Protein AF-G3XQ23-F1 (afdb_monomer_lite)

Organism: Aspergillus niger (strain ATCC 1015 / CBS 113.46 / FGSC A1144 / LSHB Ac4 / NCTC 3858a / NRRL 328 / USDA 3528.7) (NCBI:txid380704)

Secondary structure (DSSP, 8-state):
-HHHHHHHHHHHHTTEE-TT-SGGGEEEPPTT-S-S-SEEE---TT-EETT--S-GGGTT--TTTT----HHHHTTTTTTGGGGGG--S-HHHHHHHHHGGGGGG--HHHHHHHHT-

pLDDT: mean 86.12, std 11.98, range [48.16, 97.38]

Foldseek 3Di:
DVVLLVVQLVCVLQQKHQPPPAPVQKDADDPPPPDPDRIDGHDCPPMDHQVDDPDPPCPPVCLPGNARDFCLLCVQPPVCPRVVVVDPDPPNVVSCVVRVVCPVSQDPVNCVVSVVD

Radius of gyration: 15.13 Å; chains: 1; bounding box: 30×32×46 Å

Sequence (117 aa):
MKSVIEFESEVYRRDILLTDLSPRNVMMVPPGSRRQCNLVFLDFAGSLFGRKLDEPLLAGREFFLGQYISPILRWKRGMKLEFDEWIDWEWADWVDAEFAHTAHTITPAMRERYSKT

Structure (mmCIF, N/CA/C/O backbone):
data_AF-G3XQ23-F1
#
_entry.id   AF-G3XQ23-F1
#
loop_
_atom_site.group_PDB
_atom_site.id
_atom_site.type_symbol
_atom_site.label_atom_id
_atom_site.label_alt_id
_atom_site.label_comp_id
_atom_site.label_asym_id
_atom_site.label_entity_id
_atom_site.label_seq_id
_atom_site.pdbx_PDB_ins_code
_atom_site.Cartn_x
_atom_site.Cartn_y
_atom_site.Cartn_z
_atom_site.occupancy
_atom_site.B_iso_or_equiv
_atom_site.auth_seq_id
_atom_site.auth_comp_id
_atom_site.auth_asym_id
_atom_site.auth_atom_id
_atom_site.pdbx_PDB_model_num
ATOM 1 N N . MET A 1 1 ? 7.283 -1.475 -8.530 1.00 92.62 1 MET A N 1
ATOM 2 C CA . MET A 1 1 ? 6.579 -0.990 -7.319 1.00 92.62 1 MET A CA 1
ATOM 3 C C . MET A 1 1 ? 5.109 -0.633 -7.525 1.00 92.62 1 MET A C 1
ATOM 5 O O . MET A 1 1 ? 4.302 -1.172 -6.783 1.00 92.62 1 MET A O 1
ATOM 9 N N . 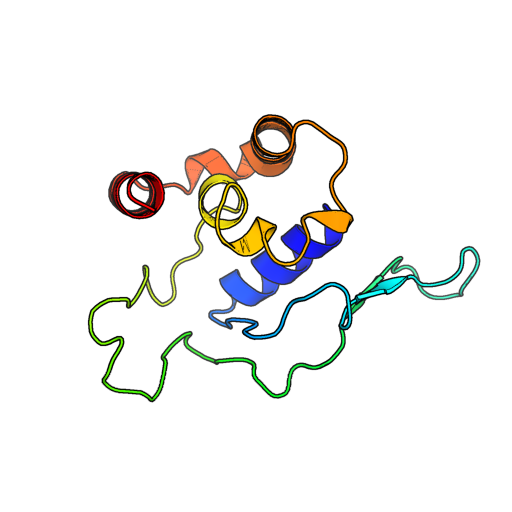LYS A 1 2 ? 4.715 0.189 -8.513 1.00 94.00 2 LYS A N 1
ATOM 10 C CA . LYS A 1 2 ? 3.295 0.555 -8.744 1.00 94.00 2 LYS A CA 1
ATOM 11 C C . LYS A 1 2 ? 2.314 -0.623 -8.681 1.00 94.00 2 LYS A C 1
ATOM 13 O O . LYS A 1 2 ? 1.423 -0.619 -7.844 1.00 94.00 2 LYS A O 1
ATOM 18 N N . SER A 1 3 ? 2.546 -1.668 -9.475 1.00 93.31 3 SER A N 1
ATOM 19 C CA . SER A 1 3 ? 1.661 -2.839 -9.513 1.00 93.31 3 SER A CA 1
ATOM 20 C C . SER A 1 3 ? 1.588 -3.617 -8.194 1.00 93.31 3 SER A C 1
ATOM 22 O O . SER A 1 3 ? 0.574 -4.250 -7.929 1.00 93.31 3 SER A O 1
ATOM 24 N N . VAL A 1 4 ? 2.632 -3.563 -7.356 1.00 94.50 4 VAL A N 1
ATOM 25 C CA . VAL A 1 4 ? 2.611 -4.157 -6.006 1.00 94.50 4 VAL A CA 1
ATOM 26 C C . VAL A 1 4 ? 1.643 -3.380 -5.118 1.00 94.50 4 VAL A C 1
ATOM 28 O O . VAL A 1 4 ? 0.773 -3.982 -4.496 1.00 94.50 4 VAL A O 1
ATOM 31 N N . ILE A 1 5 ? 1.744 -2.047 -5.118 1.00 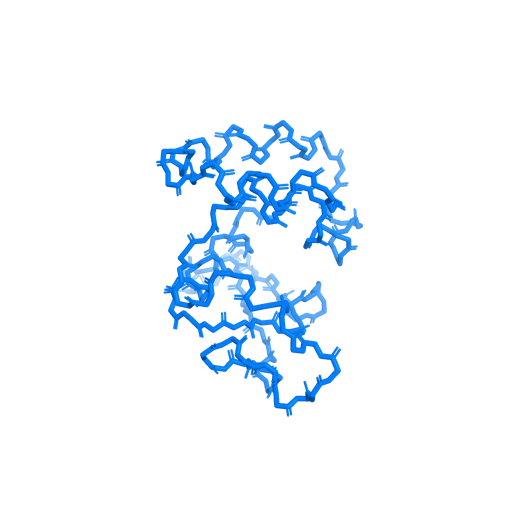95.19 5 ILE A N 1
ATOM 32 C CA . ILE A 1 5 ? 0.855 -1.176 -4.340 1.00 95.19 5 ILE A CA 1
ATOM 33 C C . ILE A 1 5 ? -0.587 -1.294 -4.826 1.00 95.19 5 ILE A C 1
ATOM 35 O O . ILE A 1 5 ? -1.496 -1.375 -4.006 1.00 95.19 5 ILE A O 1
ATOM 39 N N . GLU A 1 6 ? -0.810 -1.294 -6.141 1.00 95.25 6 GLU A N 1
ATOM 40 C CA . GLU A 1 6 ? -2.147 -1.436 -6.725 1.00 95.25 6 GLU A CA 1
ATOM 41 C C . GLU A 1 6 ? -2.777 -2.764 -6.313 1.00 95.25 6 GLU A C 1
ATOM 43 O O . GLU A 1 6 ? -3.891 -2.773 -5.795 1.00 95.25 6 GLU A O 1
ATOM 48 N N . PHE A 1 7 ? -2.042 -3.871 -6.459 1.00 94.94 7 PHE A N 1
ATOM 49 C CA . PHE A 1 7 ? -2.511 -5.188 -6.042 1.00 94.94 7 PHE A CA 1
ATOM 50 C C . PHE A 1 7 ? -2.845 -5.232 -4.549 1.00 94.94 7 PHE A C 1
ATOM 52 O O . PHE A 1 7 ? -3.955 -5.606 -4.171 1.00 94.94 7 PHE A O 1
ATOM 59 N N . GLU A 1 8 ? -1.915 -4.805 -3.698 1.00 94.81 8 GLU A N 1
ATOM 60 C CA . GLU A 1 8 ? -2.117 -4.797 -2.253 1.00 94.81 8 GLU A CA 1
ATOM 61 C C . GLU A 1 8 ? -3.301 -3.908 -1.861 1.00 94.81 8 GLU A C 1
ATOM 63 O O . GLU A 1 8 ? -4.126 -4.303 -1.044 1.00 94.81 8 GLU A O 1
ATOM 68 N N . SER A 1 9 ? -3.456 -2.749 -2.500 1.00 94.12 9 SER A N 1
ATOM 69 C CA . SER A 1 9 ? -4.557 -1.819 -2.239 1.00 94.12 9 SER A CA 1
ATOM 70 C C . SER A 1 9 ? -5.913 -2.370 -2.662 1.00 94.12 9 SER A C 1
ATOM 72 O O . SER A 1 9 ? -6.917 -2.103 -2.000 1.00 94.12 9 SER A O 1
ATOM 74 N N . GLU A 1 10 ? -5.962 -3.134 -3.753 1.00 94.75 10 GLU A N 1
ATOM 75 C CA . GLU A 1 10 ? -7.162 -3.844 -4.190 1.00 94.75 10 GLU A CA 1
ATOM 76 C C . GLU A 1 10 ? -7.565 -4.940 -3.198 1.00 94.75 10 GLU A C 1
ATOM 78 O O . GLU A 1 10 ? -8.751 -5.089 -2.888 1.00 94.75 10 GLU A O 1
ATOM 83 N N . VAL A 1 11 ? -6.594 -5.692 -2.679 1.00 94.19 11 VAL A N 1
ATOM 84 C CA . VAL A 1 11 ? -6.823 -6.711 -1.646 1.00 94.19 11 VAL A CA 1
ATOM 85 C C . VAL A 1 11 ? -7.268 -6.051 -0.337 1.00 94.19 11 VAL A C 1
ATOM 87 O O . VAL A 1 11 ? -8.289 -6.436 0.231 1.00 94.19 11 VAL A O 1
ATOM 90 N N . TYR A 1 12 ? -6.599 -4.971 0.069 1.00 92.25 12 TYR A N 1
ATOM 91 C CA . TYR A 1 12 ? -6.940 -4.184 1.252 1.00 92.25 12 TYR A CA 1
ATOM 92 C C . TYR A 1 12 ? -8.358 -3.611 1.186 1.00 92.25 12 TYR A C 1
ATOM 94 O O . TYR A 1 12 ? -9.095 -3.646 2.171 1.00 92.25 12 TYR A O 1
ATOM 102 N N . ARG A 1 13 ? -8.791 -3.128 0.012 1.00 92.94 13 ARG A N 1
ATOM 103 C CA . ARG A 1 13 ? -10.166 -2.640 -0.197 1.00 92.94 13 ARG A CA 1
ATOM 104 C C . ARG A 1 13 ? -11.220 -3.730 0.018 1.00 92.94 13 ARG A C 1
ATOM 106 O O . ARG A 1 13 ? -12.347 -3.411 0.377 1.00 92.94 13 ARG A O 1
ATOM 113 N N . ARG A 1 14 ? -10.863 -5.000 -0.183 1.00 93.50 14 ARG A N 1
ATOM 114 C CA . ARG A 1 14 ? -11.730 -6.166 0.061 1.00 93.50 14 ARG A CA 1
ATOM 115 C C . ARG A 1 14 ? -11.685 -6.644 1.515 1.00 93.50 14 ARG A C 1
ATOM 117 O O . ARG A 1 14 ? -12.159 -7.735 1.805 1.00 93.50 14 ARG A O 1
ATOM 124 N N . ASP A 1 15 ? -11.136 -5.824 2.409 1.00 91.00 15 ASP A N 1
ATOM 125 C CA . ASP A 1 15 ? -10.977 -6.107 3.833 1.00 91.00 15 ASP A CA 1
ATOM 126 C C . ASP A 1 15 ? -10.097 -7.336 4.108 1.00 91.00 15 ASP A C 1
ATOM 128 O O . ASP A 1 15 ? -10.346 -8.124 5.018 1.00 91.00 15 ASP A O 1
ATOM 132 N N . ILE A 1 16 ? -9.043 -7.496 3.304 1.00 91.25 16 ILE A N 1
ATOM 133 C CA . ILE A 1 16 ? -8.039 -8.550 3.452 1.00 91.25 16 ILE A CA 1
ATOM 134 C C . ILE A 1 16 ? -6.680 -7.894 3.699 1.00 91.25 16 ILE A C 1
ATOM 136 O O . ILE A 1 16 ? -6.289 -6.978 2.979 1.00 91.25 16 ILE A O 1
ATOM 140 N N . LEU A 1 17 ? -5.945 -8.363 4.707 1.00 89.38 17 LEU A N 1
ATOM 141 C CA . LEU A 1 17 ? -4.574 -7.931 4.977 1.00 89.38 17 LEU A CA 1
ATOM 142 C C . LEU A 1 17 ? -3.589 -9.018 4.542 1.00 89.38 17 LEU A C 1
ATOM 144 O O . LEU A 1 17 ? -3.651 -10.143 5.036 1.00 89.38 17 LEU A O 1
ATOM 148 N N . LEU A 1 18 ? -2.664 -8.662 3.650 1.00 91.38 18 LEU A N 1
ATOM 149 C CA . LEU A 1 18 ? -1.531 -9.509 3.279 1.00 91.38 18 LEU A CA 1
ATOM 150 C C . LEU A 1 18 ? -0.412 -9.307 4.303 1.00 91.38 18 LEU A C 1
ATOM 152 O O . LEU A 1 18 ? 0.256 -8.276 4.296 1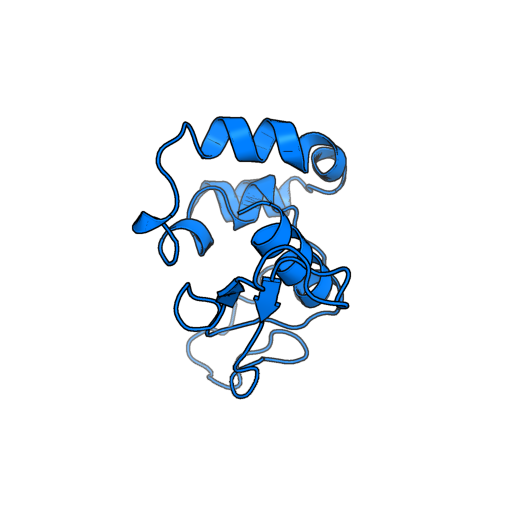.00 91.38 18 LEU A O 1
ATOM 156 N N . THR A 1 19 ? -0.240 -10.267 5.206 1.00 88.94 19 THR A N 1
ATOM 157 C CA . THR A 1 19 ? 0.738 -10.182 6.305 1.00 88.94 19 THR A CA 1
ATOM 158 C C . THR A 1 19 ? 2.168 -10.480 5.865 1.00 88.94 19 THR A C 1
ATOM 160 O O . THR A 1 19 ? 3.095 -10.004 6.510 1.00 88.94 19 THR A O 1
ATOM 163 N N . ASP A 1 20 ? 2.342 -11.212 4.761 1.00 89.88 20 ASP A N 1
ATOM 164 C CA . ASP A 1 20 ? 3.648 -11.645 4.248 1.00 89.88 20 ASP A CA 1
ATOM 165 C C . ASP A 1 20 ? 3.959 -11.092 2.845 1.00 89.88 20 ASP A C 1
ATOM 167 O O . ASP A 1 20 ? 4.660 -11.710 2.040 1.00 89.88 20 ASP A O 1
ATOM 171 N N . LEU A 1 21 ? 3.411 -9.921 2.500 1.00 92.94 21 LEU A N 1
ATOM 172 C CA . LEU A 1 21 ? 3.744 -9.274 1.232 1.00 92.94 21 LEU A CA 1
ATOM 173 C C . LEU A 1 21 ? 5.177 -8.728 1.280 1.00 92.94 21 LEU A C 1
ATOM 175 O O . LEU A 1 21 ? 5.426 -7.662 1.833 1.00 92.94 21 LEU A O 1
ATOM 179 N N . SER A 1 22 ? 6.095 -9.444 0.640 1.00 92.31 22 SER A N 1
ATOM 180 C CA . SER A 1 22 ? 7.516 -9.104 0.557 1.00 92.31 22 SER A CA 1
ATOM 181 C C . SER A 1 22 ? 8.083 -9.474 -0.823 1.00 92.31 22 SER A C 1
ATOM 183 O O . SER A 1 22 ? 7.458 -10.254 -1.554 1.00 92.31 22 SER A O 1
ATOM 185 N N . PRO A 1 23 ? 9.267 -8.957 -1.206 1.00 93.44 23 PRO A N 1
ATOM 186 C CA . PRO A 1 23 ? 9.946 -9.279 -2.463 1.00 93.44 23 PRO A CA 1
ATOM 187 C C . PRO A 1 23 ? 9.985 -10.769 -2.819 1.00 93.44 23 PRO A C 1
ATOM 189 O O . PRO A 1 23 ? 9.774 -11.131 -3.975 1.00 93.44 23 PRO A O 1
ATOM 192 N N . ARG A 1 24 ? 10.193 -11.648 -1.828 1.00 93.75 24 ARG A N 1
ATOM 193 C CA . ARG A 1 24 ? 10.285 -13.106 -2.033 1.00 93.75 24 ARG A CA 1
ATOM 194 C C . ARG A 1 24 ? 8.993 -13.726 -2.582 1.00 93.75 24 ARG A C 1
ATOM 196 O O . ARG A 1 24 ? 9.043 -14.760 -3.239 1.00 93.75 24 ARG A O 1
ATOM 203 N N . ASN A 1 25 ? 7.859 -13.069 -2.338 1.00 95.44 25 ASN A N 1
ATOM 204 C CA . ASN A 1 25 ? 6.524 -13.510 -2.732 1.00 95.44 25 ASN A CA 1
ATOM 205 C C . ASN A 1 25 ? 6.024 -12.795 -4.003 1.00 95.44 25 ASN A C 1
ATOM 207 O O . ASN A 1 25 ? 4.853 -12.915 -4.368 1.00 95.44 25 ASN A O 1
ATOM 211 N N . VAL A 1 26 ? 6.899 -12.065 -4.707 1.00 94.56 26 VAL A N 1
ATOM 212 C CA . VAL A 1 26 ? 6.585 -11.368 -5.960 1.00 94.56 26 VAL A CA 1
ATOM 213 C C . VAL A 1 26 ? 7.530 -11.836 -7.066 1.00 94.56 26 VAL A C 1
ATOM 215 O O . VAL A 1 26 ? 8.721 -11.543 -7.059 1.00 94.56 26 VAL A O 1
ATOM 218 N N . MET A 1 27 ? 6.993 -12.532 -8.068 1.00 92.38 27 MET A N 1
ATOM 219 C CA . MET A 1 27 ? 7.763 -12.993 -9.227 1.00 92.38 27 MET A CA 1
ATOM 220 C C . MET A 1 27 ? 7.538 -12.101 -10.445 1.00 92.38 27 MET A C 1
ATOM 222 O O . MET A 1 27 ? 6.397 -11.820 -10.816 1.00 92.38 27 MET A O 1
ATOM 226 N N . MET A 1 28 ? 8.626 -11.727 -11.120 1.00 89.25 28 MET A N 1
ATOM 227 C CA . MET A 1 28 ? 8.566 -11.090 -12.435 1.00 89.25 28 MET A CA 1
ATOM 228 C C . MET A 1 28 ? 8.299 -12.127 -13.520 1.00 89.25 28 MET A C 1
ATOM 230 O O . MET A 1 28 ? 8.934 -13.181 -13.574 1.00 89.25 28 MET A O 1
ATOM 234 N N . VAL A 1 29 ? 7.363 -11.815 -14.409 1.00 88.19 29 VAL A N 1
ATOM 235 C CA . VAL A 1 29 ? 7.068 -12.652 -15.568 1.00 88.19 29 VAL A CA 1
ATOM 236 C C . VAL A 1 29 ? 7.991 -12.245 -16.722 1.00 88.19 29 VAL A C 1
ATOM 238 O O . VAL A 1 29 ? 8.107 -11.049 -17.000 1.00 88.19 29 VAL A O 1
ATOM 241 N N . PRO A 1 30 ? 8.636 -13.199 -17.421 1.00 82.94 30 PRO A N 1
ATOM 242 C CA . PRO A 1 30 ? 9.493 -12.876 -18.553 1.00 82.94 30 PRO A CA 1
ATOM 243 C C . PRO A 1 30 ? 8.753 -12.093 -19.651 1.00 82.94 30 PRO A C 1
ATOM 245 O O . PRO A 1 30 ? 7.599 -12.420 -19.968 1.00 82.94 30 PRO A O 1
ATOM 248 N N . PRO A 1 31 ? 9.416 -11.113 -20.291 1.00 78.00 31 PRO A N 1
ATOM 249 C CA . PRO A 1 31 ? 8.872 -10.431 -21.460 1.00 78.00 31 PRO A CA 1
ATOM 250 C C . PRO A 1 31 ? 8.497 -11.434 -22.560 1.00 78.00 31 PRO A C 1
ATOM 252 O O . PRO A 1 31 ? 9.221 -12.397 -22.807 1.00 78.00 31 PRO A O 1
ATOM 255 N N . GLY A 1 32 ? 7.362 -11.222 -23.230 1.00 74.38 32 GLY A N 1
ATOM 256 C CA . GLY A 1 32 ? 6.891 -12.106 -24.307 1.00 74.38 32 GLY A CA 1
ATOM 257 C C . GLY A 1 32 ? 6.138 -13.357 -23.840 1.00 74.38 32 GLY A C 1
ATOM 258 O O . GLY A 1 32 ? 5.723 -14.169 -24.669 1.00 74.38 32 GLY A O 1
ATOM 259 N N . SER A 1 33 ? 5.908 -13.522 -22.532 1.00 76.12 33 SER A N 1
ATOM 260 C CA . SER A 1 33 ? 4.961 -14.528 -22.053 1.00 76.12 33 SER A CA 1
ATOM 261 C C . SER A 1 33 ? 3.542 -14.228 -22.567 1.00 76.12 33 SER A C 1
ATOM 263 O O . SER A 1 33 ? 3.161 -13.074 -22.754 1.00 76.12 33 SER A O 1
ATOM 265 N N . ARG A 1 34 ? 2.712 -15.265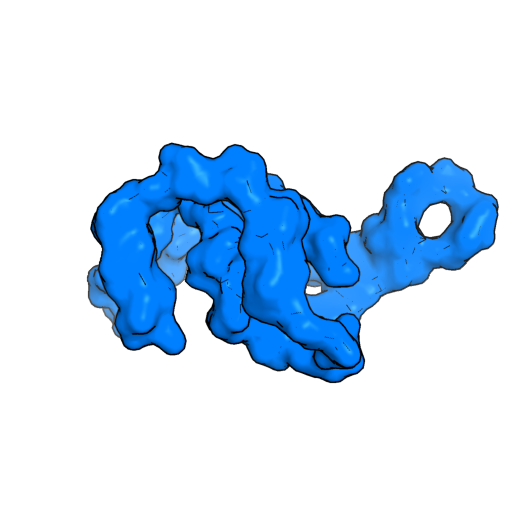 -22.749 1.00 70.50 34 ARG A N 1
ATOM 266 C CA . ARG A 1 34 ? 1.292 -15.092 -23.128 1.00 70.50 34 ARG A CA 1
ATOM 267 C C . ARG A 1 34 ? 0.454 -14.392 -22.050 1.00 70.50 34 ARG A C 1
ATOM 269 O O . ARG A 1 34 ? -0.706 -14.072 -22.300 1.00 70.50 34 ARG A O 1
ATOM 276 N N . ARG A 1 35 ? 0.991 -14.218 -20.838 1.00 65.94 35 ARG A N 1
ATOM 277 C CA . ARG A 1 35 ? 0.286 -13.552 -19.744 1.00 65.94 35 ARG A CA 1
ATOM 278 C C . ARG A 1 35 ? 0.416 -12.041 -19.917 1.00 65.94 35 ARG A C 1
ATOM 280 O O . ARG A 1 35 ? 1.512 -11.531 -20.100 1.00 65.94 35 ARG A O 1
ATOM 287 N N . GLN A 1 36 ? -0.707 -11.334 -19.806 1.00 69.12 36 GLN A N 1
ATOM 288 C CA . GLN A 1 36 ? -0.750 -9.864 -19.829 1.00 69.12 36 GLN A CA 1
ATOM 289 C C . GLN A 1 36 ? -0.263 -9.227 -18.513 1.00 69.12 36 GLN A C 1
ATOM 291 O O . GLN A 1 36 ? -0.261 -8.007 -18.387 1.00 69.12 36 GLN A O 1
ATOM 296 N N . CYS A 1 37 ? 0.113 -10.032 -17.513 1.00 71.38 37 CYS A N 1
ATOM 297 C CA . CYS A 1 37 ? 0.613 -9.546 -16.235 1.00 71.38 37 CYS A CA 1
ATOM 298 C C . CYS A 1 37 ? 2.141 -9.634 -16.164 1.00 71.38 37 CYS A C 1
ATOM 300 O O . CYS A 1 37 ? 2.735 -10.670 -16.461 1.00 71.38 37 CYS A O 1
ATOM 302 N N . ASN A 1 38 ? 2.759 -8.543 -15.709 1.00 85.12 38 ASN A N 1
ATOM 303 C CA . ASN A 1 38 ? 4.208 -8.448 -15.518 1.00 85.12 38 ASN A CA 1
ATOM 304 C C . ASN A 1 38 ? 4.666 -9.062 -14.185 1.00 85.12 38 ASN A C 1
ATOM 306 O O . ASN A 1 38 ? 5.846 -9.368 -14.033 1.00 85.12 38 ASN A O 1
ATOM 310 N N . LEU A 1 39 ? 3.746 -9.241 -13.228 1.00 91.31 39 LEU A N 1
ATOM 311 C CA . LEU A 1 39 ? 4.015 -9.769 -11.891 1.00 91.31 39 LEU A CA 1
ATOM 312 C C . LEU A 1 39 ? 3.044 -10.900 -11.531 1.00 91.31 39 LEU A C 1
ATOM 314 O O . LEU A 1 39 ? 1.870 -10.872 -11.911 1.00 91.31 39 LEU A O 1
ATOM 318 N N . VAL A 1 40 ? 3.535 -11.867 -10.758 1.00 92.00 40 VAL A N 1
ATOM 319 C CA . VAL A 1 40 ? 2.749 -12.911 -10.092 1.00 92.00 40 VAL A CA 1
ATOM 320 C C . VAL A 1 40 ? 2.998 -12.814 -8.592 1.00 92.00 40 VAL A C 1
ATOM 322 O O . VAL A 1 40 ? 4.145 -12.847 -8.154 1.00 92.00 40 VAL A O 1
ATOM 325 N N . PHE A 1 41 ? 1.917 -12.714 -7.825 1.00 94.31 41 PHE A N 1
ATOM 326 C CA . PHE A 1 41 ? 1.948 -12.696 -6.365 1.00 94.31 41 PHE A CA 1
ATOM 327 C C . PHE A 1 41 ? 1.720 -14.109 -5.837 1.00 94.31 41 PHE A C 1
ATOM 329 O O . PHE A 1 41 ? 0.828 -14.818 -6.315 1.00 94.31 41 PHE A O 1
ATOM 336 N N . LEU A 1 42 ? 2.553 -14.517 -4.890 1.00 94.81 42 LEU A N 1
ATOM 337 C CA . LEU A 1 42 ? 2.548 -15.829 -4.261 1.00 94.81 42 LEU A CA 1
ATOM 338 C C . LEU A 1 42 ? 2.246 -15.710 -2.767 1.00 94.81 42 LEU A C 1
ATOM 340 O O . LEU A 1 42 ? 2.217 -14.615 -2.221 1.00 94.81 42 LEU A O 1
ATOM 344 N N . ASP A 1 43 ? 2.057 -16.874 -2.148 1.00 93.00 43 ASP A N 1
ATOM 345 C CA . ASP A 1 43 ? 1.914 -17.069 -0.706 1.00 93.00 43 ASP A CA 1
ATOM 346 C C . ASP A 1 43 ? 0.846 -16.193 -0.032 1.00 93.00 43 ASP A C 1
ATOM 348 O O . ASP A 1 43 ? 1.088 -15.116 0.508 1.00 93.00 43 ASP A O 1
ATOM 352 N N . PHE A 1 44 ? -0.381 -16.712 -0.045 1.00 94.25 44 PHE A N 1
ATOM 353 C CA . PHE A 1 44 ? -1.529 -16.090 0.609 1.00 94.25 44 PHE A CA 1
ATOM 354 C C . PHE A 1 44 ? -1.899 -16.775 1.926 1.00 94.25 44 PHE A C 1
ATOM 356 O O . PHE A 1 44 ? -2.927 -16.421 2.506 1.00 94.25 44 PHE A O 1
ATOM 363 N N . ALA A 1 45 ? -1.110 -17.748 2.398 1.00 91.69 45 ALA A N 1
ATOM 364 C CA . ALA A 1 45 ? -1.492 -18.601 3.524 1.00 91.69 45 ALA A CA 1
ATOM 365 C C . ALA A 1 45 ? -1.700 -17.804 4.824 1.00 91.69 45 ALA A C 1
ATOM 367 O O . ALA A 1 45 ? -2.586 -18.134 5.607 1.00 91.69 45 ALA A O 1
ATOM 368 N N . GLY A 1 46 ? -0.937 -16.723 5.018 1.00 87.81 46 GLY A N 1
ATOM 369 C CA . GLY A 1 46 ? -1.057 -15.821 6.169 1.00 87.81 46 GLY A CA 1
ATOM 370 C C . GLY A 1 46 ? -2.089 -14.693 6.025 1.00 87.81 46 GLY A C 1
ATOM 371 O O . GLY A 1 46 ? -2.131 -13.806 6.879 1.00 87.81 46 GLY A O 1
ATOM 372 N N . SER A 1 47 ? -2.886 -14.660 4.951 1.00 91.06 47 SER A N 1
ATOM 373 C CA . SER A 1 47 ? -3.813 -13.546 4.695 1.00 91.06 47 SER A CA 1
ATOM 374 C C . SER A 1 47 ? -4.925 -13.480 5.743 1.00 91.06 47 SER A C 1
ATOM 376 O O . SER A 1 47 ? -5.598 -14.475 6.008 1.00 91.06 47 SER A O 1
ATOM 378 N N . LEU A 1 48 ? -5.174 -12.288 6.288 1.00 89.31 48 LEU A N 1
ATOM 379 C CA . LEU A 1 48 ? -6.204 -12.073 7.306 1.00 89.31 48 LEU A CA 1
ATOM 380 C C . LEU A 1 48 ? -7.461 -11.461 6.692 1.00 89.31 48 LEU A C 1
ATOM 382 O O . LEU A 1 48 ? -7.464 -10.297 6.280 1.00 89.31 48 LEU A O 1
ATOM 386 N N . PHE A 1 49 ? -8.544 -12.235 6.669 1.00 89.19 49 PHE A N 1
ATOM 387 C CA . PHE A 1 49 ? -9.866 -11.777 6.244 1.00 89.19 49 PHE A CA 1
ATOM 388 C C . PHE A 1 49 ? -10.548 -10.987 7.363 1.00 89.19 49 PHE A C 1
ATOM 390 O O . PHE A 1 49 ? -10.471 -11.344 8.536 1.00 89.19 49 PHE A O 1
ATOM 397 N N . GLY A 1 50 ? -11.199 -9.881 7.011 1.00 86.69 50 GLY A N 1
ATOM 398 C CA . GLY A 1 50 ? -11.759 -8.939 7.981 1.00 86.69 50 GLY A CA 1
ATOM 399 C C . GLY A 1 50 ? -10.707 -8.074 8.682 1.00 86.69 50 GLY A C 1
ATOM 400 O O . GLY A 1 50 ? -11.049 -7.311 9.582 1.00 86.69 50 GLY A O 1
ATOM 401 N N . ARG A 1 51 ? -9.420 -8.237 8.324 1.00 84.19 51 ARG A N 1
ATOM 402 C CA . ARG A 1 51 ? -8.248 -7.576 8.931 1.00 84.19 51 ARG A CA 1
ATOM 403 C C . ARG A 1 51 ? -8.218 -7.622 10.465 1.00 84.19 51 ARG A C 1
ATOM 405 O O . ARG A 1 51 ? -7.602 -6.765 11.098 1.00 84.19 51 ARG A O 1
ATOM 412 N N . LYS A 1 52 ? -8.871 -8.620 11.063 1.00 77.94 52 LYS A N 1
ATOM 413 C CA . LYS A 1 52 ? -8.848 -8.868 12.503 1.00 77.94 52 LYS A CA 1
ATOM 414 C C . LYS A 1 52 ? -7.697 -9.809 12.812 1.00 77.94 52 LYS A C 1
ATOM 416 O O . LYS A 1 52 ? -7.572 -10.855 12.184 1.00 77.94 52 LYS A O 1
ATOM 421 N N . LEU A 1 53 ? -6.854 -9.416 13.762 1.00 68.88 53 LEU A N 1
ATOM 422 C CA . LEU A 1 53 ? -5.943 -10.362 14.391 1.00 68.88 53 LEU A CA 1
ATOM 423 C C . LEU A 1 53 ? -6.743 -11.146 15.428 1.00 68.88 53 LEU A C 1
ATOM 425 O O . LEU A 1 53 ? -7.427 -10.537 16.250 1.00 68.88 53 LEU A O 1
ATOM 429 N N . ASP A 1 54 ? -6.608 -12.468 15.424 1.00 65.62 54 ASP A N 1
ATOM 430 C CA . ASP A 1 54 ? -7.183 -13.312 16.477 1.00 65.62 54 ASP A CA 1
ATOM 431 C C . ASP A 1 54 ? -6.449 -13.137 17.822 1.00 65.62 54 ASP A C 1
ATOM 433 O O . ASP A 1 54 ? -6.936 -13.572 18.866 1.00 65.62 54 ASP A O 1
ATOM 437 N N . GLU A 1 55 ? -5.286 -12.469 17.832 1.00 61.94 55 GLU A N 1
ATOM 438 C CA . GLU A 1 55 ? -4.506 -12.253 19.048 1.00 61.94 55 GLU A CA 1
ATOM 439 C C . GLU A 1 55 ? -4.983 -11.040 19.877 1.00 61.94 55 GLU A C 1
ATOM 441 O O . GLU A 1 55 ? -5.009 -9.907 19.382 1.00 61.94 55 GLU A O 1
ATOM 446 N N . PRO A 1 56 ? -5.234 -11.222 21.190 1.00 56.94 56 PRO A N 1
ATOM 447 C CA . PRO A 1 56 ? -5.678 -10.158 22.099 1.00 56.94 56 PRO A CA 1
ATOM 448 C C . PRO A 1 56 ? -4.705 -8.979 22.259 1.00 56.94 56 PRO A C 1
ATOM 450 O O . PRO A 1 56 ? -5.108 -7.903 22.700 1.00 56.94 56 PRO A O 1
ATOM 453 N N . LEU A 1 57 ? -3.420 -9.159 21.927 1.00 51.59 57 LEU A N 1
ATOM 454 C CA . LEU A 1 57 ? -2.357 -8.182 22.199 1.00 51.59 57 LEU A CA 1
ATOM 455 C C . LEU A 1 57 ? -2.439 -6.910 21.338 1.00 51.59 57 LEU A C 1
ATOM 457 O O . LEU A 1 57 ? -1.815 -5.905 21.677 1.00 51.59 57 LEU A O 1
ATOM 461 N N . LEU A 1 58 ? -3.221 -6.921 20.253 1.00 52.78 58 LEU A N 1
ATOM 462 C CA . LEU A 1 58 ? -3.417 -5.762 19.374 1.00 52.78 58 LEU A CA 1
ATOM 463 C C . LEU A 1 58 ? -4.818 -5.137 19.480 1.00 52.78 58 LEU A C 1
ATOM 465 O O . LEU A 1 58 ? -5.164 -4.285 18.656 1.00 52.78 58 LEU A O 1
ATOM 469 N N . ALA A 1 59 ? -5.608 -5.508 20.495 1.00 48.16 59 ALA A N 1
ATOM 470 C CA . ALA A 1 59 ? -6.910 -4.899 20.762 1.00 48.16 59 ALA A CA 1
ATOM 471 C C . ALA A 1 59 ? -6.795 -3.358 20.812 1.00 48.16 59 ALA A C 1
ATOM 473 O O . ALA A 1 59 ? -5.981 -2.799 21.546 1.00 48.16 59 ALA A O 1
ATOM 474 N N . GLY A 1 60 ? -7.572 -2.661 19.975 1.00 52.06 60 GLY A N 1
ATOM 475 C CA . GLY A 1 60 ? -7.511 -1.198 19.821 1.00 52.06 60 GLY A CA 1
ATOM 476 C C . GLY A 1 60 ? -6.598 -0.684 18.696 1.00 52.06 60 GLY A C 1
ATOM 477 O O . GLY A 1 60 ? -6.594 0.513 18.410 1.00 52.06 60 GLY A O 1
ATOM 478 N N . ARG A 1 61 ? -5.874 -1.560 17.985 1.00 57.66 61 ARG A N 1
ATOM 479 C CA . ARG A 1 61 ? -5.216 -1.248 16.700 1.00 57.66 61 ARG A CA 1
ATOM 480 C C . ARG A 1 61 ? -6.068 -1.665 15.504 1.00 57.66 61 ARG A C 1
ATOM 482 O O . ARG A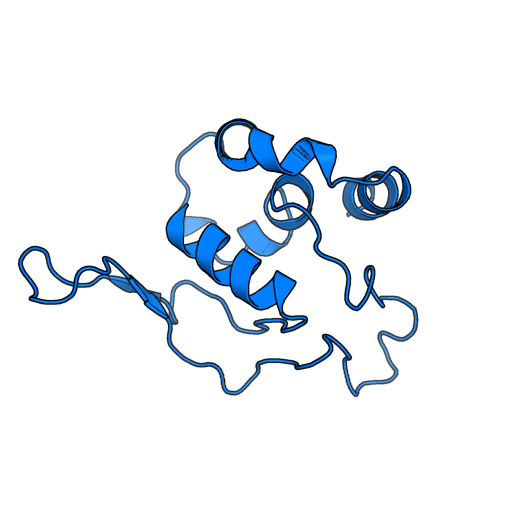 1 61 ? -5.557 -2.103 14.484 1.00 57.66 61 ARG A O 1
ATOM 489 N N . GLU A 1 62 ? -7.373 -1.483 15.594 1.00 63.00 62 GLU A N 1
ATOM 490 C CA . GLU A 1 62 ? -8.335 -1.867 14.556 1.00 63.00 62 GLU A CA 1
ATOM 491 C C . GLU A 1 62 ? -8.309 -0.943 13.318 1.00 63.00 62 GLU A C 1
ATOM 493 O O . GLU A 1 62 ? -9.305 -0.857 12.622 1.00 63.00 62 GLU A O 1
ATOM 498 N N . PHE A 1 63 ? -7.201 -0.229 13.052 1.00 68.25 63 PHE A N 1
ATOM 499 C CA . PHE A 1 63 ? -6.902 0.644 11.896 1.00 68.25 63 PHE A CA 1
ATOM 500 C C . PHE A 1 63 ? -8.017 0.776 10.839 1.00 68.25 63 PHE A C 1
ATOM 502 O O . PHE A 1 63 ? -7.879 0.302 9.708 1.00 68.25 63 PHE A O 1
ATOM 509 N N . PHE A 1 64 ? -9.119 1.427 11.221 1.00 83.44 64 PHE A N 1
ATOM 510 C CA . PHE A 1 64 ? -10.315 1.586 10.396 1.00 83.44 64 PHE A CA 1
ATOM 511 C C . PHE A 1 64 ? -10.744 0.279 9.680 1.00 83.44 64 PHE A C 1
ATOM 513 O O . PHE A 1 64 ? -10.744 0.236 8.449 1.00 83.44 64 PHE A O 1
ATOM 520 N N . LEU A 1 65 ? -11.064 -0.798 10.418 1.00 82.56 65 LEU A N 1
ATOM 521 C CA . LEU A 1 65 ? -11.554 -2.080 9.863 1.00 82.56 65 LEU A CA 1
ATOM 522 C C . LEU A 1 65 ? -12.682 -1.867 8.840 1.00 82.56 65 LEU A C 1
ATOM 524 O O . LEU A 1 65 ? -13.509 -0.968 8.992 1.00 82.56 65 LEU A O 1
ATOM 528 N N . GLY A 1 66 ? -12.695 -2.659 7.767 1.00 82.56 66 GLY A N 1
ATOM 529 C CA . GLY A 1 66 ? -13.608 -2.489 6.635 1.00 82.56 66 GLY A CA 1
ATOM 530 C C . GLY A 1 66 ? -13.400 -1.234 5.774 1.00 82.56 66 GLY A C 1
ATOM 531 O O . GLY A 1 66 ? -13.925 -1.178 4.666 1.00 82.56 66 GLY A O 1
ATOM 532 N N . GLN A 1 67 ? -12.639 -0.226 6.218 1.00 89.88 67 GLN A N 1
ATOM 533 C CA . GLN A 1 67 ? -12.429 1.005 5.450 1.00 89.88 67 GLN A CA 1
ATOM 534 C C . GLN A 1 67 ? -11.159 0.954 4.603 1.00 89.88 67 GLN A C 1
ATOM 536 O O . GLN A 1 67 ? -10.084 0.576 5.068 1.00 89.88 67 GLN A O 1
ATOM 541 N N . TYR A 1 68 ? -11.277 1.419 3.361 1.00 91.31 68 TYR A N 1
ATOM 542 C CA . TYR A 1 68 ? -10.130 1.651 2.496 1.00 91.31 68 TYR A CA 1
ATOM 543 C C . TYR A 1 68 ? -9.291 2.823 3.014 1.00 91.31 68 TYR A C 1
ATOM 545 O O . TYR A 1 68 ? -9.820 3.894 3.310 1.00 91.31 68 TYR A O 1
ATOM 553 N N . ILE A 1 69 ? -7.973 2.637 3.061 1.00 92.06 69 ILE A N 1
ATOM 554 C CA . ILE A 1 69 ? -7.021 3.684 3.427 1.00 92.06 69 ILE A CA 1
ATOM 555 C C . ILE A 1 69 ? -6.067 3.881 2.255 1.00 92.06 69 ILE A C 1
ATOM 557 O O . ILE A 1 69 ? -5.444 2.929 1.775 1.00 92.06 69 ILE A O 1
ATOM 561 N N . SER A 1 70 ? -5.954 5.134 1.815 1.00 94.12 70 SER A N 1
ATOM 562 C CA . SER A 1 70 ? -5.131 5.520 0.671 1.00 94.12 70 SER A CA 1
ATOM 563 C C . SER A 1 70 ? -3.670 5.043 0.813 1.00 94.12 70 SER A C 1
ATOM 565 O O . SER A 1 70 ? -3.093 5.141 1.906 1.00 94.12 70 SER A O 1
ATOM 567 N N . PRO A 1 71 ? -3.031 4.596 -0.288 1.00 94.31 71 PRO A N 1
ATOM 568 C CA . PRO A 1 71 ? -1.608 4.265 -0.318 1.00 94.31 71 PRO A CA 1
ATOM 569 C C . PRO A 1 71 ? -0.710 5.422 0.108 1.00 94.31 71 PRO A C 1
ATOM 571 O O . PRO A 1 71 ? 0.326 5.178 0.720 1.00 94.31 71 PRO A O 1
ATOM 574 N N . ILE A 1 72 ? -1.148 6.668 -0.112 1.00 94.62 72 ILE A N 1
ATOM 575 C CA . ILE A 1 72 ? -0.456 7.877 0.354 1.00 94.62 72 ILE A CA 1
ATOM 576 C C . ILE A 1 72 ? -0.153 7.795 1.855 1.00 94.62 72 ILE A C 1
ATOM 578 O O . ILE A 1 72 ? 0.902 8.240 2.296 1.00 94.62 72 ILE A O 1
ATOM 582 N N . LEU A 1 73 ? -1.054 7.214 2.654 1.00 91.62 73 LEU A N 1
ATOM 583 C CA . LEU A 1 73 ? -0.834 7.045 4.090 1.00 91.62 73 LEU A CA 1
ATOM 584 C C . LEU A 1 73 ? -0.116 5.735 4.431 1.00 91.62 73 LEU A C 1
ATOM 586 O O . LEU A 1 73 ? 0.758 5.731 5.294 1.00 91.62 73 LEU A O 1
ATOM 590 N N . ARG A 1 74 ? -0.474 4.621 3.781 1.00 90.12 74 ARG A N 1
ATOM 591 C CA . ARG A 1 74 ? 0.014 3.282 4.170 1.00 90.12 74 ARG A CA 1
ATOM 592 C C . ARG A 1 74 ? 1.422 2.961 3.665 1.00 90.12 74 ARG A C 1
ATOM 594 O O . ARG A 1 74 ? 2.196 2.320 4.373 1.00 90.12 74 ARG A O 1
ATOM 601 N N . TRP A 1 75 ? 1.762 3.426 2.466 1.00 92.12 75 TRP A N 1
ATOM 602 C CA . TRP A 1 75 ? 2.983 3.033 1.762 1.00 92.12 75 TRP A CA 1
ATOM 603 C C . TRP A 1 75 ? 4.142 4.014 1.920 1.00 92.12 75 TRP A C 1
ATOM 605 O O . TRP A 1 75 ? 5.272 3.642 1.634 1.00 92.12 75 TRP A O 1
ATOM 615 N N . LYS A 1 76 ? 3.931 5.233 2.434 1.00 85.56 76 LYS A N 1
ATOM 616 C CA . LYS A 1 76 ? 5.025 6.207 2.618 1.00 85.56 76 LYS A CA 1
ATOM 617 C C . LYS A 1 76 ? 6.086 5.804 3.644 1.00 85.56 76 LYS A C 1
ATOM 619 O O . LYS A 1 76 ? 7.231 6.223 3.511 1.00 85.56 76 LYS A O 1
ATOM 624 N N . ARG A 1 77 ? 5.711 5.039 4.672 1.00 73.50 77 ARG A N 1
ATOM 625 C CA . ARG A 1 77 ? 6.619 4.608 5.750 1.00 73.50 77 ARG A CA 1
ATOM 626 C C . ARG A 1 77 ? 6.522 3.114 6.019 1.00 73.50 77 ARG A C 1
ATOM 628 O O . ARG A 1 77 ? 7.468 2.395 5.743 1.00 73.50 77 ARG A O 1
ATOM 635 N N . GLY A 1 78 ? 5.373 2.657 6.523 1.00 73.00 78 GLY A N 1
ATOM 636 C CA . GLY A 1 78 ? 5.227 1.309 7.083 1.00 73.00 78 GLY A CA 1
ATOM 637 C C . GLY A 1 78 ? 5.506 0.190 6.082 1.00 73.00 78 GLY A C 1
ATOM 638 O O . GLY A 1 78 ? 6.469 -0.548 6.241 1.00 73.00 78 GLY A O 1
ATOM 639 N N . MET A 1 79 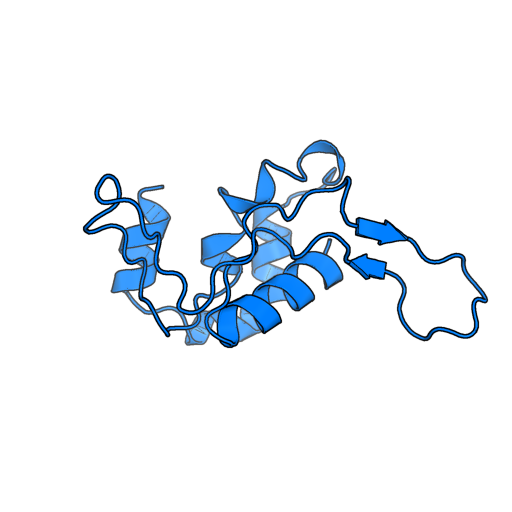? 4.694 0.085 5.027 1.00 74.44 79 MET A N 1
ATOM 640 C CA . MET A 1 79 ? 4.807 -1.022 4.059 1.00 74.44 79 MET A CA 1
ATOM 641 C C . MET A 1 79 ? 6.029 -0.925 3.137 1.00 74.44 79 MET A C 1
ATOM 643 O O . MET A 1 79 ? 6.335 -1.873 2.422 1.00 74.44 79 MET A O 1
ATOM 647 N N . LYS A 1 80 ? 6.724 0.218 3.149 1.00 80.69 80 LYS A N 1
ATOM 648 C CA . LYS A 1 80 ? 7.933 0.433 2.354 1.00 80.69 80 LYS A CA 1
ATOM 649 C C . LYS A 1 80 ? 9.078 -0.477 2.805 1.00 80.69 80 LYS A C 1
ATOM 651 O O . LYS A 1 80 ? 9.799 -0.968 1.950 1.00 80.69 80 LYS A O 1
ATOM 656 N N . LEU A 1 81 ? 9.213 -0.706 4.115 1.00 79.25 81 LEU A N 1
ATOM 657 C CA . LEU A 1 81 ? 10.395 -1.330 4.725 1.00 79.25 81 LEU A CA 1
ATOM 658 C C . LEU A 1 81 ? 10.740 -2.700 4.122 1.00 79.25 81 LEU A C 1
ATOM 660 O O . LEU A 1 81 ? 11.905 -2.990 3.881 1.00 79.25 81 LEU A O 1
ATOM 664 N N . GLU A 1 82 ? 9.731 -3.509 3.797 1.00 84.88 82 GLU A N 1
ATOM 665 C CA . GLU A 1 82 ? 9.924 -4.825 3.165 1.00 84.88 82 GLU A CA 1
ATOM 666 C C . GLU A 1 82 ? 10.492 -4.738 1.736 1.00 84.88 82 GLU A C 1
ATOM 668 O O . GLU A 1 82 ? 11.015 -5.714 1.210 1.00 84.88 82 GLU A O 1
ATOM 673 N N . PHE A 1 83 ? 10.389 -3.576 1.089 1.00 91.12 83 PHE A N 1
ATOM 674 C CA . PHE A 1 83 ? 10.769 -3.331 -0.302 1.00 91.12 83 PHE A CA 1
ATOM 675 C C . PHE A 1 83 ? 11.884 -2.285 -0.442 1.00 91.12 83 PHE A C 1
ATOM 677 O O . PHE A 1 83 ? 12.106 -1.802 -1.551 1.00 91.12 83 PHE A O 1
ATOM 684 N N . ASP A 1 84 ? 12.586 -1.917 0.635 1.00 90.31 84 ASP A N 1
ATOM 685 C CA . ASP A 1 84 ? 13.592 -0.844 0.591 1.00 90.31 84 ASP A CA 1
ATOM 686 C C . ASP A 1 84 ? 14.696 -1.114 -0.450 1.00 90.31 84 ASP A C 1
ATOM 688 O O . ASP A 1 84 ? 15.098 -0.200 -1.165 1.00 90.31 84 ASP A O 1
ATOM 692 N N . GLU A 1 85 ? 15.114 -2.371 -0.632 1.00 91.75 85 GLU A N 1
ATOM 693 C CA . GLU A 1 85 ? 16.110 -2.756 -1.649 1.00 91.75 85 GLU A CA 1
ATOM 694 C C . GLU A 1 85 ? 15.610 -2.617 -3.100 1.00 91.75 85 GLU A C 1
ATOM 696 O O . GLU A 1 85 ? 16.403 -2.649 -4.038 1.00 91.75 85 GLU A O 1
ATOM 701 N N . TRP A 1 86 ? 14.297 -2.485 -3.311 1.00 91.62 86 TRP A N 1
ATOM 702 C CA . TRP A 1 86 ? 13.681 -2.314 -4.633 1.00 91.62 86 TRP A CA 1
ATOM 703 C C . TRP A 1 86 ? 13.437 -0.842 -4.989 1.00 91.62 86 TRP A C 1
ATOM 705 O O . TRP A 1 86 ? 12.858 -0.560 -6.043 1.00 91.62 86 TRP A O 1
ATOM 715 N N . ILE A 1 87 ? 13.805 0.088 -4.103 1.00 92.06 87 ILE A N 1
ATOM 716 C CA . ILE A 1 87 ? 13.471 1.507 -4.209 1.00 92.06 87 ILE A CA 1
ATOM 717 C C . ILE A 1 87 ? 14.758 2.336 -4.185 1.00 92.06 87 ILE A C 1
ATOM 719 O O . ILE A 1 87 ? 15.346 2.561 -3.132 1.00 92.06 87 ILE A O 1
ATOM 723 N N . ASP A 1 88 ? 15.153 2.853 -5.346 1.00 94.38 88 ASP A N 1
ATOM 724 C CA . ASP A 1 88 ? 16.328 3.713 -5.541 1.00 94.38 88 ASP A CA 1
ATOM 725 C C . ASP A 1 88 ? 15.969 5.164 -5.936 1.00 94.38 88 ASP A C 1
ATOM 727 O O . ASP A 1 88 ? 16.828 5.925 -6.378 1.00 94.38 88 ASP A O 1
ATOM 731 N N . TRP A 1 89 ? 14.708 5.577 -5.745 1.00 94.31 89 TRP A N 1
ATOM 732 C CA . TRP A 1 89 ? 14.202 6.928 -6.045 1.00 94.31 89 TRP A CA 1
ATOM 733 C C . TRP A 1 89 ? 13.502 7.599 -4.853 1.00 94.31 89 TRP A C 1
ATOM 735 O O . TRP A 1 89 ? 13.247 6.976 -3.818 1.00 94.31 89 TRP A O 1
ATOM 745 N N . GLU A 1 90 ? 13.135 8.876 -5.028 1.00 94.06 90 GLU A N 1
ATOM 746 C CA . GLU A 1 90 ? 12.378 9.685 -4.060 1.00 94.06 90 GLU A CA 1
ATOM 747 C C . GLU A 1 90 ? 10.974 9.112 -3.818 1.00 94.06 90 GLU A C 1
ATOM 749 O O . GLU A 1 90 ? 9.979 9.470 -4.454 1.00 94.06 90 GLU A O 1
ATOM 754 N N . TRP A 1 91 ? 10.906 8.155 -2.894 1.00 93.00 91 TRP A N 1
ATOM 755 C CA . TRP A 1 91 ? 9.732 7.320 -2.668 1.00 93.00 91 TRP A CA 1
ATOM 756 C C . TRP A 1 91 ? 8.490 8.106 -2.257 1.00 93.00 91 TRP A C 1
ATOM 758 O O . TRP A 1 91 ? 7.405 7.870 -2.783 1.00 93.00 91 TRP A O 1
ATOM 768 N N . ALA A 1 92 ? 8.634 9.017 -1.292 1.00 92.19 92 ALA A N 1
ATOM 769 C CA . ALA A 1 92 ? 7.496 9.729 -0.719 1.00 92.19 92 ALA A CA 1
ATOM 770 C C . ALA A 1 92 ? 6.804 10.614 -1.764 1.00 92.19 92 ALA A C 1
ATOM 772 O O . ALA A 1 92 ? 5.576 10.566 -1.876 1.00 92.19 92 ALA A O 1
ATOM 773 N N . ASP A 1 93 ? 7.598 11.343 -2.548 1.00 94.62 93 ASP A N 1
ATOM 774 C CA . ASP A 1 93 ? 7.122 12.215 -3.622 1.00 94.62 93 ASP A CA 1
ATOM 775 C C . ASP A 1 93 ? 6.500 11.397 -4.756 1.00 94.62 93 ASP A C 1
ATOM 777 O O . ASP A 1 93 ? 5.433 11.739 -5.268 1.00 94.62 93 ASP A O 1
ATOM 781 N N . TRP A 1 94 ? 7.120 10.266 -5.105 1.00 96.19 94 TRP A N 1
ATOM 782 C CA . TRP A 1 94 ? 6.583 9.363 -6.116 1.00 96.19 94 TRP A CA 1
ATOM 783 C C . TRP A 1 94 ? 5.232 8.759 -5.699 1.00 96.19 94 TRP A C 1
ATOM 785 O O . TRP A 1 94 ? 4.300 8.740 -6.502 1.00 96.19 94 TRP A O 1
ATOM 795 N N . VAL A 1 95 ? 5.080 8.317 -4.443 1.00 95.62 95 VAL A N 1
ATOM 796 C CA . VAL A 1 95 ? 3.796 7.804 -3.929 1.00 95.62 95 VAL A CA 1
ATOM 797 C C . VAL A 1 95 ? 2.722 8.894 -3.941 1.00 95.62 95 VAL A C 1
ATOM 799 O O . VAL A 1 95 ? 1.581 8.611 -4.311 1.00 95.62 95 VAL A O 1
ATOM 802 N N . ASP A 1 96 ? 3.063 10.128 -3.556 1.00 95.44 96 ASP A N 1
ATOM 803 C CA . ASP A 1 96 ? 2.126 11.254 -3.610 1.00 95.44 96 ASP A CA 1
ATOM 804 C C . ASP A 1 96 ? 1.646 11.527 -5.027 1.00 95.44 96 ASP A C 1
ATOM 806 O O . ASP A 1 96 ? 0.441 11.639 -5.242 1.00 95.44 96 ASP A O 1
ATOM 810 N N . ALA A 1 97 ? 2.568 11.607 -5.986 1.00 97.38 97 ALA A N 1
ATOM 811 C CA . ALA A 1 97 ? 2.233 11.869 -7.377 1.00 97.38 97 ALA A CA 1
ATOM 812 C C . ALA A 1 97 ? 1.366 10.746 -7.965 1.00 97.38 97 ALA A C 1
ATOM 814 O O . ALA A 1 97 ? 0.301 11.010 -8.526 1.00 97.38 97 ALA A O 1
ATOM 815 N N . GLU A 1 98 ? 1.779 9.490 -7.786 1.00 97.31 98 GLU A N 1
ATOM 816 C CA . GLU A 1 98 ? 1.135 8.354 -8.443 1.00 97.31 98 GLU A CA 1
ATOM 817 C C . GLU A 1 98 ? -0.253 8.046 -7.866 1.00 97.31 98 GLU A C 1
ATOM 819 O O . GLU A 1 98 ? -1.197 7.707 -8.589 1.00 97.31 98 GLU A O 1
ATOM 824 N N . PHE A 1 99 ? -0.412 8.222 -6.553 1.00 96.50 99 PHE A N 1
ATOM 825 C CA . PHE A 1 99 ? -1.659 7.937 -5.848 1.00 96.50 99 PHE A CA 1
ATOM 826 C C . PHE A 1 99 ? -2.448 9.192 -5.470 1.00 96.50 99 PHE A C 1
ATOM 828 O O . PHE A 1 99 ? -3.442 9.068 -4.748 1.00 96.50 99 PHE A O 1
ATOM 835 N N . ALA A 1 100 ? -2.097 10.371 -6.002 1.00 97.00 100 ALA A N 1
ATOM 836 C CA . ALA A 1 100 ? -2.787 11.648 -5.769 1.00 97.00 100 ALA A CA 1
ATOM 837 C C . ALA A 1 100 ? -4.308 11.547 -5.954 1.00 97.00 100 ALA A C 1
ATOM 839 O O . ALA A 1 100 ? -5.085 12.126 -5.196 1.00 97.00 100 ALA A O 1
ATOM 840 N N . HIS A 1 101 ? -4.745 10.741 -6.923 1.00 96.75 101 HIS A N 1
ATOM 841 C CA . HIS A 1 101 ? -6.155 10.487 -7.206 1.00 96.75 101 HIS A CA 1
ATOM 842 C C . HIS A 1 101 ? -6.923 9.883 -6.013 1.00 96.75 101 HIS A C 1
ATOM 844 O O . HIS A 1 101 ? -8.135 10.047 -5.928 1.00 96.75 101 HIS A O 1
ATOM 850 N N . THR A 1 102 ? -6.244 9.241 -5.058 1.00 96.31 102 THR A N 1
ATOM 851 C CA . THR A 1 102 ? -6.838 8.694 -3.823 1.00 96.31 102 THR A CA 1
ATOM 852 C C . THR A 1 102 ? -6.849 9.686 -2.656 1.00 96.31 102 THR A C 1
ATOM 854 O O . THR A 1 102 ? -7.425 9.392 -1.613 1.00 96.31 102 THR A O 1
ATOM 857 N N . ALA A 1 103 ? -6.248 10.873 -2.794 1.00 95.50 103 ALA A N 1
ATOM 858 C CA . ALA A 1 103 ? -6.102 11.820 -1.685 1.00 95.50 103 ALA A CA 1
ATOM 859 C C . ALA A 1 103 ? -7.450 12.262 -1.090 1.00 95.50 103 ALA A C 1
ATOM 861 O O . ALA A 1 103 ? -7.556 12.472 0.118 1.00 95.50 103 ALA A O 1
ATOM 862 N N . HIS A 1 104 ? -8.492 12.343 -1.921 1.00 96.00 104 HIS A N 1
ATOM 863 C CA . HIS A 1 104 ? -9.846 12.712 -1.506 1.00 96.00 104 HIS A CA 1
ATOM 864 C C . HIS A 1 104 ? -10.518 11.674 -0.588 1.00 96.00 104 HIS A C 1
ATOM 866 O O . HIS A 1 104 ? -11.488 12.007 0.086 1.00 96.00 104 HIS A O 1
ATOM 872 N N . THR A 1 105 ? -10.019 10.431 -0.531 1.00 95.31 105 THR A N 1
ATOM 873 C CA . THR A 1 105 ? -10.557 9.391 0.365 1.00 95.31 105 THR A CA 1
ATOM 874 C C . THR A 1 105 ? -9.954 9.461 1.769 1.00 95.31 105 THR A C 1
ATOM 876 O O . THR A 1 105 ? -10.345 8.695 2.647 1.00 95.31 105 THR A O 1
ATOM 879 N N . ILE A 1 106 ? -8.965 10.331 1.994 1.00 95.06 106 ILE A N 1
ATOM 880 C CA . ILE A 1 106 ? -8.269 10.446 3.274 1.00 95.06 106 ILE A CA 1
ATOM 881 C C . ILE A 1 106 ? -9.100 11.294 4.234 1.00 95.06 106 ILE A C 1
ATOM 883 O O . ILE A 1 106 ? -9.239 12.504 4.055 1.00 95.06 106 ILE A O 1
ATOM 887 N N . THR A 1 107 ? -9.586 10.676 5.309 1.00 94.00 107 THR A N 1
ATOM 888 C CA . THR A 1 107 ? -10.263 11.404 6.389 1.00 94.00 107 THR A CA 1
ATOM 889 C C . THR A 1 107 ? -9.253 12.059 7.345 1.00 94.00 107 THR A C 1
ATOM 891 O O . THR A 1 107 ? -8.110 11.596 7.455 1.00 94.00 107 THR A O 1
ATOM 894 N N . PRO A 1 108 ? -9.646 13.108 8.094 1.00 93.88 108 PRO A N 1
ATOM 895 C CA . PRO A 1 108 ? -8.789 13.704 9.122 1.00 93.88 108 PRO A CA 1
ATOM 896 C C . PRO A 1 108 ? -8.302 12.689 10.164 1.00 93.88 108 PRO A C 1
ATOM 898 O O . PRO A 1 108 ? -7.122 12.686 10.507 1.00 93.88 108 PRO A O 1
ATOM 901 N N . ALA A 1 109 ? -9.176 11.773 10.598 1.00 90.56 109 ALA A N 1
ATOM 902 C CA . ALA A 1 109 ? -8.830 10.721 11.552 1.00 90.56 109 ALA A CA 1
ATOM 903 C C . ALA A 1 109 ? -7.774 9.752 10.990 1.00 90.56 109 ALA A C 1
ATOM 905 O O . ALA A 1 109 ? -6.828 9.388 11.691 1.00 90.56 109 ALA A O 1
ATOM 906 N N . MET A 1 110 ? -7.892 9.363 9.712 1.00 91.31 110 MET A N 1
ATOM 907 C CA . MET A 1 110 ? -6.873 8.545 9.042 1.00 91.31 110 MET A CA 1
ATOM 908 C C . MET A 1 110 ? -5.537 9.282 8.984 1.00 91.31 110 MET A C 1
ATOM 910 O O . MET A 1 110 ? -4.505 8.714 9.339 1.00 91.31 110 MET A O 1
ATOM 914 N N . ARG A 1 111 ? -5.549 10.559 8.587 1.00 90.62 111 ARG A N 1
ATOM 915 C CA . ARG A 1 111 ? -4.335 11.376 8.520 1.00 90.62 111 ARG A CA 1
ATOM 916 C C . ARG A 1 111 ? -3.658 11.465 9.884 1.00 90.62 111 ARG A C 1
ATOM 918 O O . ARG A 1 111 ? -2.486 11.128 9.985 1.00 90.62 111 ARG A O 1
ATOM 925 N N . GLU A 1 112 ? -4.392 11.822 10.934 1.00 89.25 112 GLU A N 1
ATOM 926 C CA . GLU A 1 112 ? -3.843 11.917 12.290 1.00 89.25 112 GLU A CA 1
ATOM 927 C C . GLU A 1 112 ? -3.213 10.595 12.750 1.00 89.25 112 GLU A C 1
ATOM 929 O O . GLU A 1 112 ? -2.109 10.581 13.300 1.00 89.25 112 GLU A O 1
ATOM 934 N N . ARG A 1 113 ? -3.888 9.468 12.498 1.00 84.69 113 ARG A N 1
ATOM 935 C CA . ARG A 1 113 ? -3.408 8.150 12.923 1.00 84.69 113 ARG A CA 1
ATOM 936 C C . ARG A 1 113 ? -2.109 7.742 12.233 1.00 84.69 113 ARG A C 1
ATOM 938 O O . ARG A 1 113 ? -1.239 7.171 12.897 1.00 84.69 113 ARG A O 1
ATOM 945 N N . TYR A 1 114 ? -2.000 8.003 10.932 1.00 82.12 114 TYR A N 1
ATOM 946 C CA . TYR A 1 114 ? -0.848 7.618 10.112 1.00 82.12 114 TYR A CA 1
ATOM 947 C C . TYR A 1 114 ? 0.293 8.643 10.155 1.00 82.12 114 TYR A C 1
ATOM 949 O O . TYR A 1 114 ? 1.429 8.274 9.898 1.00 82.12 114 TYR A O 1
ATOM 957 N N . SER A 1 115 ? 0.046 9.896 10.552 1.00 75.81 115 SER A N 1
ATOM 958 C CA . SER A 1 115 ? 1.111 10.886 10.784 1.00 75.81 115 SER A CA 1
ATOM 959 C C . SER A 1 115 ? 1.923 10.633 12.061 1.00 75.81 115 SER A C 1
ATOM 961 O O . SER A 1 115 ? 3.044 11.118 12.172 1.00 75.81 115 SER A O 1
ATOM 963 N N . LYS A 1 116 ? 1.371 9.887 13.029 1.00 60.38 116 LYS A N 1
ATOM 964 C CA . LYS A 1 116 ? 2.040 9.525 14.295 1.00 60.38 116 LYS A CA 1
ATOM 965 C C . LYS A 1 116 ? 2.882 8.241 14.206 1.00 60.38 116 LYS A C 1
ATOM 967 O O . LYS A 1 116 ? 3.438 7.829 15.219 1.00 60.38 116 LYS A O 1
ATOM 972 N N . THR A 1 117 ? 2.917 7.591 13.041 1.00 54.62 117 THR A N 1
ATOM 973 C CA . THR A 1 117 ? 3.611 6.311 12.804 1.00 54.62 117 THR A CA 1
ATOM 974 C C . THR A 1 117 ? 4.756 6.517 11.812 1.00 54.62 117 THR A C 1
ATOM 976 O O . THR A 1 117 ? 5.750 5.780 11.911 1.00 54.62 117 THR A O 1
#